Protein AF-A0A7S3HTB4-F1 (afdb_monomer)

Structure (mmCIF, N/CA/C/O backbone):
data_AF-A0A7S3HTB4-F1
#
_entry.id   AF-A0A7S3HTB4-F1
#
loop_
_atom_site.group_PDB
_atom_site.id
_atom_site.type_symbol
_atom_site.label_atom_id
_atom_site.label_alt_id
_atom_site.label_comp_id
_atom_site.label_asym_id
_atom_site.label_entity_id
_atom_site.label_seq_id
_atom_site.pdbx_PDB_ins_code
_atom_site.Cartn_x
_atom_site.Cartn_y
_atom_site.Cartn_z
_atom_site.occupancy
_atom_site.B_iso_or_equiv
_atom_site.auth_seq_id
_atom_site.auth_comp_id
_atom_site.auth_asym_id
_atom_site.auth_atom_id
_atom_site.pdbx_PDB_model_num
ATOM 1 N N . SER A 1 1 ? 9.931 -0.837 -44.751 1.00 44.66 1 SER A N 1
ATOM 2 C CA . SER A 1 1 ? 11.354 -1.135 -44.497 1.00 44.66 1 SER A CA 1
ATOM 3 C C . SER A 1 1 ? 11.955 -0.028 -43.642 1.00 44.66 1 SER A C 1
ATOM 5 O O . SER A 1 1 ? 12.420 0.939 -44.218 1.00 44.66 1 SER A O 1
ATOM 7 N N . SER A 1 2 ? 11.855 -0.078 -42.303 1.00 49.81 2 SER A N 1
ATOM 8 C CA . SER A 1 2 ? 12.574 0.892 -41.438 1.00 49.81 2 SER A CA 1
ATOM 9 C C . SER A 1 2 ? 12.625 0.562 -39.934 1.00 49.81 2 SER A C 1
ATOM 11 O O . SER A 1 2 ? 12.941 1.439 -39.140 1.00 49.81 2 SER A O 1
ATOM 13 N N . VAL A 1 3 ? 12.334 -0.669 -39.496 1.00 54.44 3 VAL A N 1
ATOM 14 C CA . VAL A 1 3 ? 12.231 -0.967 -38.047 1.00 54.44 3 VAL A CA 1
ATOM 15 C C . VAL A 1 3 ? 13.569 -1.258 -37.346 1.00 54.44 3 VAL A C 1
ATOM 17 O O . VAL A 1 3 ? 13.598 -1.389 -36.131 1.00 54.44 3 VAL A O 1
ATOM 20 N N . ASN A 1 4 ? 14.696 -1.288 -38.067 1.00 54.06 4 ASN A N 1
ATOM 21 C CA . ASN A 1 4 ? 16.012 -1.620 -37.492 1.00 54.06 4 ASN A CA 1
ATOM 22 C C . ASN A 1 4 ? 16.823 -0.412 -36.972 1.00 54.06 4 ASN A C 1
ATOM 24 O O . ASN A 1 4 ? 17.968 -0.589 -36.565 1.00 54.06 4 ASN A O 1
ATOM 28 N N . GLY A 1 5 ? 16.276 0.809 -36.989 1.00 59.75 5 GLY A N 1
ATOM 29 C CA . GLY A 1 5 ? 17.052 2.028 -36.706 1.00 59.75 5 GLY A CA 1
ATOM 30 C C . GLY A 1 5 ? 17.396 2.276 -35.232 1.00 59.75 5 GLY A C 1
ATOM 31 O O . GLY A 1 5 ? 18.419 2.891 -34.952 1.00 59.75 5 GLY A O 1
ATOM 32 N N . HIS A 1 6 ? 16.583 1.781 -34.293 1.00 68.38 6 HIS A N 1
ATOM 33 C CA . HIS A 1 6 ? 16.677 2.174 -32.878 1.00 68.38 6 HIS A CA 1
ATOM 34 C C . HIS A 1 6 ? 17.169 1.065 -31.941 1.00 68.38 6 HIS A C 1
ATOM 36 O O . HIS A 1 6 ? 17.326 1.310 -30.754 1.00 68.38 6 HIS A O 1
ATOM 42 N N . ALA A 1 7 ? 17.463 -0.143 -32.436 1.00 74.19 7 ALA A N 1
ATOM 43 C CA . ALA A 1 7 ? 17.817 -1.278 -31.574 1.00 74.19 7 ALA A CA 1
ATOM 44 C C . ALA A 1 7 ? 19.049 -1.023 -30.680 1.00 74.19 7 ALA A C 1
ATOM 46 O O . ALA A 1 7 ? 19.110 -1.565 -29.584 1.00 74.19 7 ALA A O 1
ATOM 47 N N . ASN A 1 8 ? 19.986 -0.173 -31.120 1.00 84.75 8 ASN A N 1
ATOM 48 C CA . ASN A 1 8 ? 21.197 0.203 -30.374 1.00 84.75 8 ASN A CA 1
ATOM 49 C C . ASN A 1 8 ? 21.071 1.535 -29.607 1.00 84.75 8 ASN A C 1
ATOM 51 O O . ASN A 1 8 ? 22.045 1.992 -29.008 1.00 84.75 8 ASN A O 1
ATOM 55 N N . GLU A 1 9 ? 19.909 2.190 -29.647 1.00 92.12 9 GLU A N 1
ATOM 56 C CA . GLU A 1 9 ? 19.671 3.423 -28.896 1.00 92.12 9 GLU A CA 1
ATOM 57 C C . GLU A 1 9 ? 19.689 3.118 -27.395 1.00 92.12 9 GLU A C 1
ATOM 59 O O . GLU A 1 9 ? 18.982 2.223 -26.937 1.00 92.12 9 GLU A O 1
ATOM 64 N N . ARG A 1 10 ? 20.522 3.839 -26.636 1.00 92.56 10 ARG A N 1
ATOM 65 C CA . ARG A 1 10 ? 20.683 3.647 -25.190 1.00 92.56 10 ARG A CA 1
ATOM 66 C C . ARG A 1 10 ? 19.698 4.501 -24.405 1.00 92.56 10 ARG A C 1
ATOM 68 O O . ARG A 1 10 ? 19.656 5.718 -24.564 1.00 92.56 10 ARG A O 1
ATOM 75 N N . LEU A 1 11 ? 18.968 3.852 -23.511 1.00 90.12 11 LEU A N 1
ATOM 76 C CA . LEU A 1 11 ? 18.035 4.474 -22.584 1.00 90.12 11 LEU A CA 1
ATOM 77 C C . LEU A 1 11 ? 18.765 5.016 -21.341 1.00 90.12 11 LEU A C 1
ATOM 79 O O . LEU A 1 11 ? 19.883 4.588 -21.046 1.00 90.12 11 LEU A O 1
ATOM 83 N N . PRO A 1 12 ? 18.127 5.900 -20.550 1.00 91.31 12 PRO A N 1
ATOM 84 C CA . PRO A 1 12 ? 18.703 6.433 -19.310 1.00 91.31 12 PRO A CA 1
ATOM 85 C C . PRO A 1 12 ? 19.091 5.364 -18.278 1.00 91.31 12 PRO A C 1
ATOM 87 O O . PRO A 1 12 ? 19.964 5.597 -17.449 1.00 91.31 12 PRO A O 1
ATOM 90 N N . CYS A 1 13 ? 18.472 4.180 -18.341 1.00 84.38 13 CYS A N 1
ATOM 91 C CA . CYS A 1 13 ? 18.825 3.025 -17.515 1.00 84.38 13 CYS A CA 1
ATOM 92 C C . CYS A 1 13 ? 20.066 2.254 -18.014 1.00 84.38 13 CYS A C 1
ATOM 94 O O . CYS A 1 13 ? 20.439 1.253 -17.412 1.00 84.38 13 CYS A O 1
ATOM 96 N N . GLY A 1 14 ? 20.701 2.693 -19.108 1.00 89.31 14 GLY A N 1
ATOM 97 C CA . GLY A 1 14 ? 21.919 2.107 -19.679 1.00 89.31 14 GLY A CA 1
ATOM 98 C C . GLY A 1 14 ? 21.692 0.955 -20.664 1.00 89.31 14 GLY A C 1
ATOM 99 O O . GLY A 1 14 ? 22.626 0.590 -21.382 1.00 89.31 14 GLY A O 1
ATOM 100 N N . LEU A 1 15 ? 20.468 0.425 -20.736 1.00 90.81 15 LEU A N 1
ATOM 101 C CA . LEU A 1 15 ? 20.066 -0.627 -21.674 1.00 90.81 15 LEU A CA 1
ATOM 102 C C . LEU A 1 15 ? 19.758 -0.058 -23.056 1.00 90.81 15 LEU A C 1
ATOM 104 O O . LEU A 1 15 ? 19.307 1.081 -23.188 1.00 90.81 15 LEU A O 1
ATOM 108 N N . THR A 1 16 ? 19.954 -0.866 -24.087 1.00 95.44 16 THR A N 1
ATOM 109 C CA . THR A 1 16 ? 19.494 -0.545 -25.436 1.00 95.44 16 THR A CA 1
ATOM 110 C C . THR A 1 16 ? 18.006 -0.849 -25.614 1.00 95.44 16 THR A C 1
ATOM 112 O O . THR A 1 16 ? 17.448 -1.720 -24.943 1.00 95.44 16 THR A O 1
ATOM 115 N N . VAL A 1 17 ? 17.345 -0.165 -26.551 1.00 90.69 17 VAL A N 1
ATOM 116 C CA . VAL A 1 17 ? 15.944 -0.459 -26.913 1.00 90.69 17 VAL A CA 1
ATOM 117 C C . VAL A 1 17 ?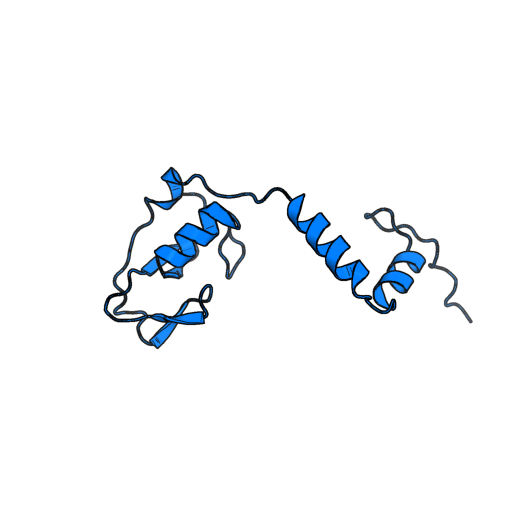 15.780 -1.923 -27.343 1.00 90.69 17 VAL A C 1
ATOM 119 O O . VAL A 1 17 ? 14.790 -2.556 -26.986 1.00 90.69 17 VAL A O 1
ATOM 122 N N . GLY A 1 18 ? 16.766 -2.492 -28.049 1.00 90.44 18 GLY A N 1
ATOM 123 C CA . 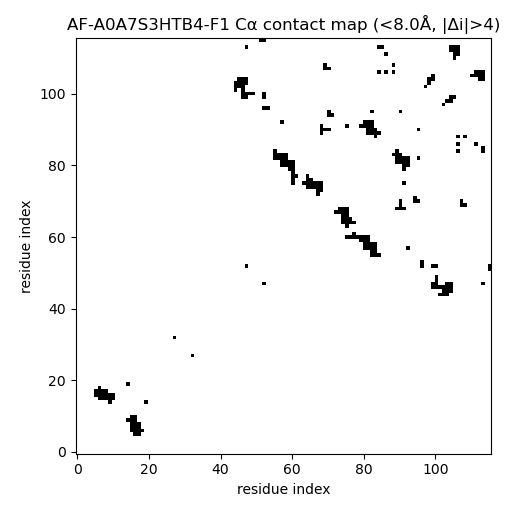GLY A 1 18 ? 16.769 -3.905 -28.430 1.00 90.44 18 GLY A CA 1
ATOM 124 C C . GLY A 1 18 ? 16.808 -4.850 -27.227 1.00 90.44 18 GLY A C 1
ATOM 125 O O . GLY A 1 18 ? 16.021 -5.792 -27.168 1.00 90.44 18 GLY A O 1
ATOM 126 N N . GLU A 1 19 ? 17.661 -4.575 -26.237 1.00 91.81 19 GLU A N 1
ATOM 127 C CA . GLU A 1 19 ? 17.721 -5.355 -24.992 1.00 91.81 19 GLU A CA 1
ATOM 128 C C . GLU A 1 19 ? 16.410 -5.266 -24.202 1.00 91.81 19 GLU A C 1
ATOM 130 O O . GLU A 1 19 ? 15.917 -6.287 -23.727 1.00 91.81 19 GLU A O 1
ATOM 135 N N . VAL A 1 20 ? 15.799 -4.079 -24.114 1.00 89.81 20 VAL A N 1
ATOM 136 C CA . VAL A 1 20 ? 14.491 -3.910 -23.460 1.00 89.81 20 VAL A CA 1
ATOM 137 C C . VAL A 1 20 ? 13.397 -4.689 -24.187 1.00 89.81 20 VAL A C 1
ATOM 139 O O . VAL A 1 20 ? 12.628 -5.392 -23.536 1.00 89.81 20 VAL A O 1
ATOM 142 N N . CYS A 1 21 ? 13.339 -4.630 -25.520 1.00 87.50 21 CYS A N 1
ATOM 143 C CA . CYS A 1 21 ? 12.391 -5.431 -26.294 1.00 87.50 21 CYS A CA 1
ATOM 144 C C . CYS A 1 21 ? 12.569 -6.932 -26.039 1.00 87.50 21 CYS A C 1
ATOM 146 O O . CYS A 1 21 ? 11.583 -7.613 -25.771 1.00 87.50 21 CYS A O 1
ATOM 148 N N . CYS A 1 22 ? 13.808 -7.434 -26.047 1.00 84.75 22 CYS A N 1
ATOM 149 C CA . CYS A 1 22 ? 14.097 -8.835 -25.742 1.00 84.75 22 CYS A CA 1
ATOM 150 C C . CYS A 1 22 ? 13.646 -9.225 -24.329 1.00 84.75 22 CYS A C 1
ATOM 152 O O . CYS A 1 22 ? 13.086 -10.302 -24.156 1.00 84.75 22 CYS A O 1
ATOM 154 N N . LEU A 1 23 ? 13.863 -8.362 -23.330 1.00 84.62 23 LEU A N 1
ATOM 155 C CA . LEU A 1 23 ? 13.431 -8.602 -21.950 1.00 84.62 23 LEU A CA 1
ATOM 156 C C . LEU A 1 23 ? 11.903 -8.654 -21.822 1.00 84.62 23 LEU A C 1
ATOM 158 O O . LEU A 1 23 ? 11.391 -9.514 -21.112 1.00 84.62 23 LEU A O 1
ATOM 162 N N . LEU A 1 24 ? 11.180 -7.773 -22.521 1.00 84.12 24 LEU A N 1
ATOM 163 C CA . LEU A 1 24 ? 9.714 -7.695 -22.479 1.00 84.12 24 LEU A CA 1
ATOM 164 C C . LEU A 1 24 ? 9.020 -8.877 -23.168 1.00 84.12 24 LEU A C 1
ATOM 166 O O . LEU A 1 24 ? 7.894 -9.210 -22.811 1.00 84.12 24 LEU A O 1
ATOM 170 N N . THR A 1 25 ? 9.668 -9.501 -24.154 1.00 85.25 25 THR A N 1
ATOM 171 C CA . THR A 1 25 ? 9.116 -10.650 -24.892 1.00 85.25 25 THR A CA 1
ATOM 172 C C . THR A 1 25 ? 9.709 -11.989 -24.462 1.00 85.25 25 THR A C 1
ATOM 174 O O . THR A 1 25 ? 9.398 -13.012 -25.072 1.00 85.25 25 THR A O 1
ATOM 177 N N . ARG A 1 26 ? 10.599 -12.009 -23.463 1.00 86.38 26 ARG A N 1
ATOM 178 C CA . ARG A 1 26 ? 11.206 -13.249 -22.974 1.00 86.38 26 ARG A CA 1
ATOM 179 C C . ARG A 1 26 ? 10.201 -14.033 -22.136 1.00 86.38 26 ARG A C 1
ATOM 181 O O . ARG A 1 26 ? 9.527 -13.477 -21.275 1.00 86.38 26 ARG A O 1
ATOM 188 N N . GLU A 1 27 ? 10.157 -15.343 -22.345 1.00 86.88 27 GLU A N 1
ATOM 189 C CA . GLU A 1 27 ? 9.417 -16.246 -21.465 1.00 86.88 27 GLU A CA 1
ATOM 190 C C . GLU A 1 27 ? 10.063 -16.265 -20.071 1.00 86.88 27 GLU A C 1
ATOM 192 O O . GLU A 1 27 ? 11.261 -16.533 -19.931 1.00 86.88 27 GLU A O 1
ATOM 197 N N . ILE A 1 28 ? 9.268 -15.957 -19.043 1.00 84.31 28 ILE A N 1
ATOM 198 C CA . ILE A 1 28 ? 9.702 -15.985 -17.643 1.00 84.31 28 ILE A CA 1
ATOM 199 C C . ILE A 1 28 ? 9.829 -17.447 -17.214 1.00 84.31 28 ILE A C 1
ATOM 201 O O . ILE A 1 28 ? 8.848 -18.193 -17.232 1.00 84.31 28 ILE A O 1
ATOM 205 N N . ARG A 1 29 ? 11.032 -17.860 -16.817 1.00 85.88 29 ARG A N 1
ATOM 206 C CA . ARG A 1 29 ? 11.306 -19.198 -16.286 1.00 85.88 29 ARG A CA 1
ATOM 207 C C . ARG A 1 29 ? 11.259 -19.214 -14.752 1.00 85.88 29 ARG A C 1
ATOM 209 O O . ARG A 1 29 ? 11.395 -18.161 -14.133 1.00 85.88 29 ARG A O 1
ATOM 216 N N . PRO A 1 30 ? 11.139 -20.389 -14.107 1.00 82.69 30 PRO A N 1
ATOM 217 C CA . PRO A 1 30 ? 11.198 -20.491 -12.647 1.00 82.69 30 PRO A CA 1
ATOM 218 C C . PRO A 1 30 ? 12.466 -19.880 -12.033 1.00 82.69 30 PRO A C 1
ATOM 220 O O . PRO A 1 30 ? 12.386 -19.232 -10.998 1.00 82.69 30 PRO A O 1
ATOM 223 N N . GLU A 1 31 ? 13.624 -20.000 -12.688 1.00 84.62 31 GLU A N 1
ATOM 224 C CA . GLU A 1 31 ? 14.876 -19.419 -12.182 1.00 84.62 31 GLU A CA 1
ATOM 225 C C . GLU A 1 31 ? 14.864 -17.878 -12.186 1.00 84.62 31 GLU A C 1
ATOM 227 O O . GLU A 1 31 ? 15.571 -17.238 -11.406 1.00 84.62 31 GLU A O 1
ATOM 232 N N . ASP A 1 32 ? 14.039 -17.269 -13.042 1.00 86.00 32 ASP A N 1
ATOM 233 C CA . ASP A 1 32 ? 13.868 -15.818 -13.083 1.00 86.00 32 ASP A CA 1
ATOM 234 C C . ASP A 1 32 ? 13.098 -15.304 -11.860 1.00 86.00 32 ASP A C 1
ATOM 236 O O . ASP A 1 32 ? 13.338 -14.185 -11.414 1.00 86.00 32 ASP A O 1
ATOM 240 N N . TYR A 1 33 ? 12.223 -16.126 -11.270 1.00 84.38 33 TYR A N 1
ATOM 241 C CA . TYR A 1 33 ? 11.532 -15.795 -10.023 1.00 84.38 33 TYR A CA 1
ATOM 242 C C . TYR A 1 33 ? 12.511 -15.696 -8.844 1.00 84.38 33 TYR A C 1
ATOM 244 O O . TYR A 1 33 ? 12.476 -14.715 -8.100 1.00 84.38 33 TYR A O 1
ATOM 252 N N . ASP A 1 34 ? 13.437 -16.652 -8.722 1.00 86.88 34 ASP A N 1
ATOM 253 C CA . ASP A 1 34 ? 14.462 -16.640 -7.669 1.00 86.88 34 ASP A CA 1
ATOM 254 C C . ASP A 1 34 ? 15.378 -15.417 -7.787 1.00 86.88 34 ASP A C 1
ATOM 256 O O . ASP A 1 34 ? 15.753 -14.798 -6.788 1.00 86.88 34 ASP A O 1
ATOM 260 N N . LEU A 1 35 ? 15.731 -15.037 -9.018 1.00 86.38 35 LEU A N 1
ATOM 261 C CA . LEU A 1 35 ? 16.516 -13.834 -9.267 1.00 86.38 35 LEU A CA 1
ATOM 262 C C . LEU A 1 35 ? 15.756 -12.565 -8.856 1.00 86.38 35 LEU A C 1
ATOM 264 O O . LEU A 1 35 ? 16.339 -11.693 -8.212 1.00 86.38 35 LEU A O 1
ATOM 268 N N . LEU A 1 36 ? 14.467 -12.464 -9.195 1.00 83.25 36 LEU A N 1
ATOM 269 C CA . LEU A 1 36 ? 13.626 -11.329 -8.807 1.00 83.25 36 LEU A CA 1
ATOM 270 C C . LEU A 1 36 ? 13.482 -11.216 -7.284 1.00 83.25 36 LEU A C 1
ATOM 272 O O . LEU A 1 36 ? 13.573 -10.111 -6.752 1.00 83.25 36 LEU A O 1
ATOM 276 N N . LEU A 1 37 ? 13.330 -12.339 -6.579 1.00 83.94 37 LEU A N 1
ATOM 277 C CA . LEU A 1 37 ? 13.236 -12.352 -5.118 1.00 83.94 37 LEU A CA 1
ATOM 278 C C . LEU A 1 37 ? 14.521 -11.820 -4.463 1.00 83.94 37 LEU A C 1
ATOM 280 O O . LEU A 1 37 ? 14.465 -10.964 -3.583 1.00 83.94 37 LEU A O 1
ATOM 284 N N . ARG A 1 38 ? 15.687 -12.253 -4.956 1.00 85.00 38 ARG A N 1
ATOM 285 C CA . ARG A 1 38 ? 17.001 -11.786 -4.475 1.00 85.00 38 ARG A CA 1
ATOM 286 C C . ARG A 1 38 ? 17.236 -10.297 -4.720 1.00 85.00 38 ARG A C 1
ATOM 288 O O . ARG A 1 38 ? 17.965 -9.665 -3.961 1.00 85.00 38 ARG A O 1
ATOM 295 N N . LEU A 1 39 ? 16.657 -9.729 -5.780 1.00 83.94 39 LEU A N 1
ATOM 296 C CA . LEU A 1 39 ? 16.740 -8.290 -6.032 1.00 83.94 39 LEU A CA 1
ATOM 297 C C . LEU A 1 39 ? 15.940 -7.500 -4.990 1.00 83.94 39 LEU A C 1
ATOM 299 O O . LEU A 1 39 ? 16.470 -6.523 -4.460 1.00 83.94 39 LEU A O 1
ATOM 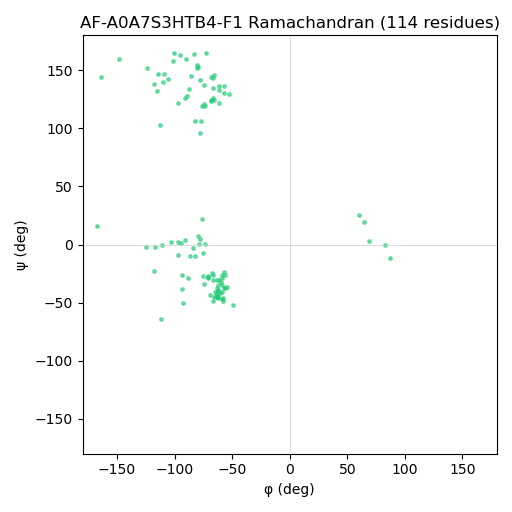303 N N . ASP A 1 40 ? 14.725 -7.941 -4.648 1.00 82.12 40 ASP A N 1
ATOM 304 C CA . ASP A 1 40 ? 13.867 -7.270 -3.656 1.00 82.12 40 ASP A CA 1
ATOM 305 C C . ASP A 1 40 ? 14.501 -7.238 -2.253 1.00 82.12 40 ASP A C 1
ATOM 307 O O . ASP A 1 40 ? 14.409 -6.235 -1.547 1.00 82.12 40 ASP A O 1
ATOM 311 N N . GLU A 1 41 ? 15.246 -8.284 -1.874 1.00 81.88 41 GLU A N 1
ATOM 312 C CA . GLU A 1 41 ? 15.991 -8.338 -0.604 1.00 81.88 41 GLU A CA 1
ATOM 313 C C . GLU A 1 41 ? 17.032 -7.218 -0.460 1.00 81.88 41 GLU A C 1
ATOM 315 O O . GLU A 1 41 ? 17.298 -6.747 0.647 1.00 81.88 41 GLU A O 1
ATOM 320 N N . THR A 1 42 ? 17.630 -6.787 -1.573 1.00 80.31 42 THR A N 1
ATOM 321 C CA . THR A 1 42 ? 18.686 -5.762 -1.573 1.00 80.31 42 THR A CA 1
ATOM 322 C C . THR A 1 42 ? 18.148 -4.335 -1.616 1.00 80.31 42 THR A C 1
ATOM 324 O O . THR A 1 42 ? 18.915 -3.387 -1.428 1.00 80.31 42 THR A O 1
ATOM 327 N N . VAL A 1 43 ? 16.843 -4.156 -1.843 1.00 80.56 43 VAL A N 1
ATOM 328 C CA . VAL A 1 43 ? 16.227 -2.832 -1.872 1.00 80.56 43 VAL A CA 1
ATOM 329 C C . VAL A 1 43 ? 16.074 -2.334 -0.433 1.00 80.56 43 VAL A C 1
ATOM 331 O O . VAL A 1 43 ? 15.360 -2.953 0.361 1.00 80.56 43 VAL A O 1
ATOM 334 N N . PRO A 1 44 ? 16.703 -1.202 -0.058 1.00 78.06 44 PRO A N 1
ATOM 335 C CA . PRO A 1 44 ? 16.491 -0.629 1.260 1.00 78.06 44 PRO A CA 1
ATOM 336 C C . PRO A 1 44 ? 15.013 -0.267 1.402 1.00 78.06 44 PRO A C 1
ATOM 338 O O . PRO A 1 44 ? 14.485 0.518 0.616 1.00 78.06 44 PRO A O 1
ATOM 341 N N . LYS A 1 45 ? 14.346 -0.839 2.406 1.00 80.12 45 LYS A N 1
ATOM 342 C CA . LYS A 1 45 ? 12.955 -0.528 2.747 1.00 80.12 45 LYS A CA 1
ATOM 343 C C . LYS A 1 45 ? 12.964 0.741 3.589 1.00 80.12 45 LYS A C 1
ATOM 345 O O . LYS A 1 45 ? 13.393 0.684 4.740 1.00 80.12 45 LYS A O 1
ATOM 350 N N . PRO A 1 46 ? 12.555 1.903 3.053 1.00 79.81 46 PRO A N 1
ATOM 351 C CA . PRO A 1 46 ? 12.597 3.123 3.828 1.00 79.81 46 PRO A CA 1
ATOM 352 C C . PRO A 1 46 ? 11.397 3.084 4.774 1.00 79.81 46 PRO A C 1
ATOM 354 O O . PRO A 1 46 ? 10.280 3.394 4.362 1.00 79.81 46 PRO A O 1
ATOM 357 N N . THR A 1 47 ? 11.608 2.638 6.006 1.00 87.94 47 THR A N 1
ATOM 358 C CA . THR A 1 47 ? 10.574 2.483 7.034 1.00 87.94 47 THR A CA 1
ATOM 359 C C . THR A 1 47 ? 10.615 3.641 8.028 1.00 87.94 47 THR A C 1
ATOM 361 O O . THR A 1 47 ? 11.610 4.357 8.143 1.00 87.94 47 THR A O 1
ATOM 364 N N . ALA A 1 48 ? 9.500 3.869 8.713 1.00 84.88 48 ALA A N 1
ATOM 365 C CA . ALA A 1 48 ? 9.423 4.803 9.825 1.00 84.88 48 ALA A CA 1
ATOM 366 C C . ALA A 1 48 ? 9.975 4.151 11.103 1.00 84.88 48 ALA A C 1
ATOM 368 O O . ALA A 1 48 ? 9.917 2.928 11.265 1.00 84.88 48 ALA A O 1
ATOM 369 N N . SER A 1 49 ? 10.491 4.964 12.027 1.00 83.75 49 SER A N 1
ATOM 370 C CA . SER A 1 49 ? 10.910 4.462 13.336 1.00 83.75 49 SER A CA 1
ATOM 371 C C . SER A 1 49 ? 9.690 4.027 14.149 1.00 83.75 49 SER A C 1
ATOM 373 O O . SER A 1 49 ? 8.627 4.646 14.069 1.00 83.75 49 SER A O 1
ATOM 375 N N . LYS A 1 50 ? 9.825 2.957 14.940 1.00 81.06 50 LYS A N 1
ATOM 376 C CA . LYS A 1 50 ? 8.706 2.402 15.720 1.00 81.06 50 LYS A CA 1
ATOM 377 C C . LYS A 1 50 ? 8.094 3.447 16.651 1.00 81.06 50 LYS A C 1
ATOM 379 O O . LYS A 1 50 ? 6.877 3.516 16.775 1.00 81.06 50 LYS A O 1
ATOM 384 N N . GLU A 1 51 ? 8.926 4.309 17.229 1.00 83.06 51 GLU A N 1
ATOM 385 C CA . GLU A 1 51 ? 8.494 5.369 18.143 1.00 83.06 51 GLU A CA 1
ATOM 386 C C . GLU A 1 51 ? 7.571 6.377 17.448 1.00 83.06 51 GLU A C 1
ATOM 388 O O . GLU A 1 51 ? 6.600 6.842 18.037 1.00 83.06 51 GLU A O 1
ATOM 393 N N . SER A 1 52 ? 7.847 6.686 16.179 1.00 83.69 52 SER A N 1
ATOM 394 C CA . SER A 1 52 ? 7.072 7.649 15.395 1.00 83.69 52 SER A CA 1
ATOM 395 C C . SER A 1 52 ? 5.687 7.105 15.026 1.00 83.69 52 SER A C 1
ATOM 397 O O . SER A 1 52 ? 4.725 7.858 14.904 1.00 83.69 52 SER A O 1
ATOM 399 N N . VAL A 1 53 ? 5.568 5.784 14.895 1.00 86.00 53 VAL A N 1
ATOM 400 C CA . VAL A 1 53 ? 4.342 5.110 14.456 1.00 86.00 53 VAL A CA 1
ATOM 401 C C . VAL A 1 53 ? 3.404 4.781 15.631 1.00 86.00 53 VAL A C 1
ATOM 403 O O . VAL A 1 53 ? 2.186 4.767 15.458 1.00 86.00 53 VAL A O 1
ATOM 406 N N . GLU A 1 54 ? 3.927 4.569 16.844 1.00 83.75 54 GLU A N 1
ATOM 407 C CA . GLU A 1 54 ? 3.098 4.318 18.038 1.00 83.75 54 GLU A CA 1
ATOM 408 C C . GLU A 1 54 ? 2.250 5.528 18.465 1.00 83.75 54 GLU A C 1
ATOM 410 O O . GLU A 1 54 ? 1.184 5.345 19.047 1.00 83.75 54 GLU A O 1
ATOM 415 N N . GLY A 1 55 ? 2.676 6.752 18.135 1.00 81.19 55 GLY A N 1
ATOM 416 C CA . GLY A 1 55 ? 1.954 7.992 18.452 1.00 81.19 55 GLY A CA 1
ATOM 417 C C . GLY A 1 55 ? 0.787 8.331 17.516 1.00 81.19 55 GLY A C 1
ATOM 418 O O . GLY A 1 55 ? 0.251 9.437 17.594 1.00 81.19 55 GLY A O 1
ATOM 419 N N . LEU A 1 56 ? 0.416 7.431 16.601 1.00 82.81 56 LEU A N 1
ATOM 420 C CA . LEU A 1 56 ? -0.654 7.673 15.635 1.00 82.81 56 LEU A CA 1
ATOM 421 C C . LEU A 1 56 ? -2.026 7.784 16.325 1.00 82.81 56 LEU A C 1
ATOM 423 O O . LEU A 1 56 ? -2.356 6.939 17.158 1.00 82.81 56 LEU A O 1
ATOM 427 N N . PRO A 1 57 ? -2.849 8.788 15.965 1.00 81.06 57 PRO A N 1
ATOM 428 C CA . PRO A 1 57 ? -4.175 8.941 16.541 1.00 81.06 57 PRO A CA 1
ATOM 429 C C . PRO A 1 57 ? -5.084 7.798 16.085 1.00 81.06 57 PRO A C 1
ATOM 431 O O . PRO A 1 57 ? -5.291 7.581 14.887 1.00 81.06 57 PRO A O 1
ATOM 434 N N . GLU A 1 58 ? -5.641 7.088 17.060 1.00 86.31 58 GLU A N 1
ATOM 435 C CA . GLU A 1 58 ? -6.656 6.067 16.832 1.00 86.31 58 GLU A CA 1
ATOM 436 C C . GLU A 1 58 ? -8.045 6.717 16.819 1.00 86.31 58 GLU A C 1
ATOM 438 O O . GLU A 1 58 ? -8.374 7.552 17.663 1.00 86.31 58 GLU A O 1
ATOM 443 N N . VAL A 1 59 ? -8.852 6.351 15.829 1.00 82.31 59 VAL A N 1
ATOM 444 C CA . VAL A 1 59 ? -10.232 6.798 15.650 1.00 82.31 59 VAL A CA 1
ATOM 445 C C . VAL A 1 59 ? -11.175 5.613 15.820 1.00 82.31 59 VAL A C 1
ATOM 447 O O . VAL A 1 59 ? -10.838 4.472 15.489 1.00 82.31 59 VAL A O 1
ATOM 450 N N . SER A 1 60 ? -12.366 5.882 16.354 1.00 76.25 60 SER A N 1
ATOM 451 C CA . SER A 1 60 ? -13.401 4.866 16.518 1.00 76.25 60 SER A CA 1
ATOM 452 C C . SER A 1 60 ? -13.913 4.386 15.158 1.00 76.25 60 SER A C 1
ATOM 454 O O . SER A 1 60 ? -14.058 5.145 14.199 1.00 76.25 60 SER A O 1
ATOM 456 N N . CYS A 1 61 ? -14.206 3.092 15.079 1.00 78.06 61 CYS A N 1
ATOM 457 C CA . CYS A 1 61 ? -14.551 2.406 13.837 1.00 78.06 61 CYS A CA 1
ATOM 458 C C . CYS A 1 61 ? -15.972 2.702 13.317 1.00 78.06 61 CYS A C 1
ATOM 460 O O . CYS A 1 61 ? -16.348 2.278 12.225 1.00 78.06 61 CYS A O 1
ATOM 462 N N . GLU A 1 62 ? -16.787 3.408 14.103 1.00 73.81 62 GLU A N 1
ATOM 463 C CA . GLU A 1 62 ? -18.228 3.576 13.881 1.00 73.81 62 GLU A CA 1
ATOM 464 C C . GLU A 1 62 ? -18.557 4.222 12.530 1.00 73.81 62 GLU A C 1
ATOM 466 O O . GLU A 1 62 ? -19.520 3.829 11.876 1.00 73.81 62 GLU A O 1
ATOM 471 N N . GLU A 1 63 ? -17.711 5.142 12.066 1.00 74.12 63 GLU A N 1
ATOM 472 C CA . GLU A 1 63 ? -17.863 5.829 10.777 1.00 74.12 63 GLU A CA 1
ATOM 473 C C . GLU A 1 63 ? -17.343 5.012 9.578 1.00 74.12 63 GLU A C 1
ATOM 475 O O . GLU A 1 63 ? -17.574 5.371 8.421 1.00 74.12 63 GLU A O 1
ATOM 480 N N . PHE A 1 64 ? -16.642 3.904 9.835 1.00 77.38 64 PHE A N 1
ATOM 481 C CA . PHE A 1 64 ? -15.965 3.089 8.822 1.00 77.38 64 PHE A CA 1
ATOM 482 C C . PHE A 1 64 ? -16.514 1.663 8.717 1.00 77.38 64 PHE A C 1
ATOM 484 O O . PHE A 1 64 ? -16.065 0.919 7.842 1.00 77.38 64 PHE A O 1
ATOM 491 N N . MET A 1 65 ? -17.490 1.283 9.552 1.00 76.06 65 MET A N 1
ATOM 492 C CA . MET A 1 65 ? -18.108 -0.046 9.515 1.00 76.06 65 MET A CA 1
ATOM 493 C C . MET A 1 65 ? -18.615 -0.388 8.109 1.00 76.06 65 MET A C 1
ATOM 495 O O . MET A 1 65 ? -19.328 0.387 7.473 1.00 76.06 65 MET A O 1
ATOM 499 N N . GLY A 1 66 ? -18.237 -1.572 7.625 1.00 73.44 66 GLY A N 1
ATOM 500 C CA . GLY A 1 66 ? -18.584 -2.048 6.283 1.00 73.44 66 GLY A CA 1
ATOM 501 C C . GLY A 1 66 ? -17.680 -1.536 5.154 1.00 73.44 66 GLY A C 1
ATOM 502 O O . GLY A 1 66 ? -17.894 -1.914 4.006 1.00 73.44 66 GLY A O 1
ATOM 503 N N . ARG A 1 67 ? -16.666 -0.710 5.451 1.00 87.44 67 ARG A N 1
ATOM 504 C CA . ARG A 1 67 ? -15.537 -0.459 4.538 1.00 87.44 67 ARG A CA 1
ATOM 505 C C . ARG A 1 67 ? -14.418 -1.465 4.816 1.00 87.44 67 ARG A C 1
ATOM 507 O O . ARG A 1 67 ? -14.337 -2.003 5.918 1.00 87.44 67 ARG A O 1
ATOM 514 N N . ASP A 1 68 ? -13.527 -1.650 3.847 1.00 93.50 68 ASP A N 1
ATOM 515 C CA . ASP A 1 68 ? -12.414 -2.596 3.956 1.00 93.50 68 ASP A CA 1
ATOM 516 C C . ASP A 1 68 ? -11.078 -1.888 4.179 1.00 93.50 68 ASP A C 1
ATOM 518 O O . ASP A 1 68 ? -10.783 -0.845 3.583 1.00 93.50 68 ASP A O 1
ATOM 522 N N . CYS A 1 69 ? -10.230 -2.488 5.010 1.00 95.25 69 CYS A N 1
ATOM 523 C CA . CYS A 1 69 ? -8.837 -2.095 5.110 1.00 95.25 69 CYS A CA 1
ATOM 524 C C . CYS A 1 69 ? -8.078 -2.607 3.883 1.00 95.25 69 CYS A C 1
ATOM 526 O O . CYS A 1 69 ? -7.967 -3.810 3.666 1.00 95.25 69 CYS A O 1
ATOM 528 N N . SER A 1 70 ? -7.466 -1.713 3.105 1.00 94.12 70 SER A N 1
ATOM 529 C CA . SER A 1 70 ? -6.769 -2.105 1.871 1.00 94.12 70 SER A CA 1
ATOM 530 C C . SER A 1 70 ? -5.429 -2.826 2.091 1.00 94.12 70 SER A C 1
ATOM 532 O O . SER A 1 70 ? -4.749 -3.137 1.119 1.00 94.12 70 SER A O 1
ATOM 534 N N . VAL A 1 71 ? -5.017 -3.044 3.346 1.00 95.31 71 VAL A N 1
ATOM 535 C CA . VAL A 1 71 ? -3.796 -3.793 3.691 1.00 95.31 71 VAL A CA 1
ATOM 536 C C . VAL A 1 71 ? -4.118 -5.267 3.929 1.00 95.31 71 VAL A C 1
ATOM 538 O O . VAL A 1 71 ? -3.466 -6.127 3.349 1.00 95.31 71 VAL A O 1
ATOM 541 N N . CYS A 1 72 ? -5.116 -5.568 4.764 1.00 96.00 72 CYS A N 1
ATOM 542 C CA . CYS A 1 72 ? -5.523 -6.947 5.063 1.00 96.00 72 CYS A CA 1
ATOM 543 C C . CYS A 1 72 ? -6.713 -7.437 4.227 1.00 96.00 72 CYS A C 1
ATOM 545 O O . CYS A 1 72 ? -7.010 -8.626 4.257 1.00 96.00 72 CYS A O 1
ATOM 547 N N . LEU A 1 73 ? -7.365 -6.539 3.480 1.00 95.06 73 LEU A N 1
ATOM 548 C CA . LEU A 1 73 ? -8.562 -6.794 2.670 1.00 95.06 73 LEU A CA 1
ATOM 549 C C . LEU A 1 73 ? -9.771 -7.283 3.485 1.00 95.06 73 LEU A C 1
ATOM 551 O O . LEU A 1 73 ? -10.654 -7.945 2.946 1.00 95.06 73 LEU A O 1
ATOM 555 N N . SER A 1 74 ? -9.815 -6.940 4.774 1.00 94.50 74 SER A N 1
ATOM 556 C CA . SER A 1 74 ? -10.914 -7.275 5.682 1.00 94.50 74 SER A CA 1
ATOM 557 C C . SER A 1 74 ? -11.727 -6.040 6.052 1.00 94.50 74 SER A C 1
ATOM 559 O O . SER A 1 74 ? -11.175 -4.946 6.219 1.00 94.50 74 SER A O 1
ATOM 561 N N . SER A 1 75 ? -13.028 -6.245 6.247 1.00 93.19 75 SER A N 1
ATOM 562 C CA . SER A 1 75 ? -13.959 -5.216 6.697 1.00 93.19 75 SER A CA 1
ATOM 563 C C . SER A 1 75 ? -13.663 -4.748 8.118 1.00 93.19 75 SER A C 1
ATOM 565 O O . SER A 1 75 ? -13.309 -5.546 8.985 1.00 93.19 75 SER A O 1
ATOM 567 N N . PHE A 1 76 ? -13.896 -3.467 8.363 1.00 92.25 76 PHE A N 1
ATOM 568 C CA . PHE A 1 76 ? -13.842 -2.842 9.676 1.00 92.25 76 PHE A CA 1
ATOM 569 C C . PHE A 1 76 ? -14.984 -3.313 10.593 1.00 92.25 76 PHE A C 1
ATOM 571 O O . PHE A 1 76 ? -16.165 -3.196 10.249 1.00 92.25 76 PHE A O 1
ATOM 578 N N . GLY A 1 77 ? -14.626 -3.837 11.766 1.00 88.00 77 GLY A N 1
ATOM 579 C CA . GLY A 1 77 ? -15.527 -4.292 12.822 1.00 88.00 77 GLY A CA 1
ATOM 580 C C . GLY A 1 77 ? -15.681 -3.288 13.966 1.00 88.00 77 GLY A C 1
ATOM 581 O O . GLY A 1 77 ? -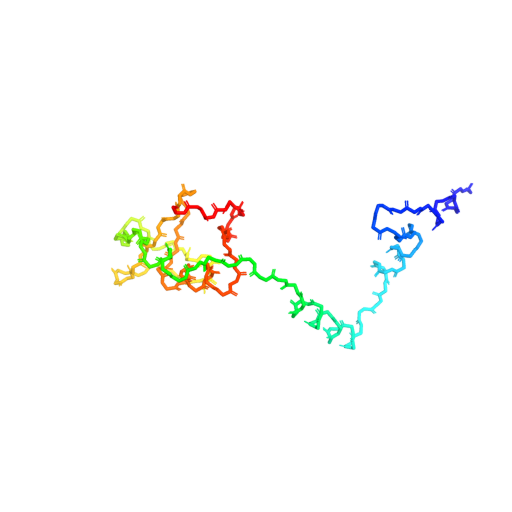14.889 -2.367 14.131 1.00 88.00 77 GLY A O 1
ATOM 582 N N . LYS A 1 78 ? -16.711 -3.478 14.798 1.00 84.25 78 LYS A N 1
ATOM 583 C CA . LYS A 1 78 ? -17.053 -2.557 15.898 1.00 84.25 78 LYS A CA 1
ATOM 584 C C . LYS A 1 78 ? -15.953 -2.414 16.961 1.00 84.25 78 LYS A C 1
ATOM 586 O O . LYS A 1 78 ? -15.809 -1.344 17.537 1.00 84.25 78 LYS A O 1
ATOM 591 N N . GLU A 1 79 ? -15.178 -3.473 17.165 1.00 85.00 79 GLU A N 1
ATOM 592 C CA . GLU A 1 79 ? -14.095 -3.537 18.154 1.00 85.00 79 GLU A CA 1
ATOM 593 C C . GLU A 1 79 ? -12.722 -3.179 17.555 1.00 85.00 79 GLU A C 1
ATOM 595 O O . GLU A 1 79 ? -11.707 -3.247 18.246 1.00 85.00 79 GLU A O 1
ATOM 600 N N . ASP A 1 80 ? -12.664 -2.831 16.265 1.00 88.81 80 ASP A N 1
ATOM 601 C CA . ASP A 1 80 ? -11.403 -2.511 15.607 1.00 88.81 80 ASP A CA 1
ATOM 602 C C . ASP A 1 80 ? -10.929 -1.100 15.960 1.00 88.81 80 ASP A C 1
ATOM 604 O O . ASP A 1 80 ? -11.703 -0.143 15.996 1.00 88.81 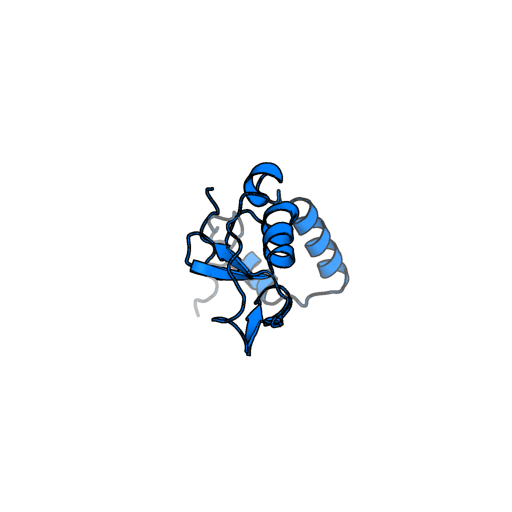80 ASP A O 1
ATOM 608 N N . SER A 1 81 ? -9.616 -0.961 16.136 1.00 90.75 81 SER A N 1
ATOM 609 C CA . SER A 1 81 ? -8.962 0.343 16.187 1.00 90.75 81 SER A CA 1
ATOM 610 C C . SER A 1 81 ? -8.515 0.752 14.785 1.00 90.75 81 SER A C 1
ATOM 612 O O . SER A 1 81 ? -7.812 -0.000 14.095 1.00 90.75 81 SER A O 1
ATOM 614 N N . VAL A 1 82 ? -8.930 1.941 14.354 1.00 92.94 82 VAL A N 1
ATOM 615 C CA . VAL A 1 82 ? -8.627 2.493 13.032 1.00 92.94 82 VAL A CA 1
ATOM 616 C C . VAL A 1 82 ? -7.664 3.656 13.194 1.00 92.94 82 VAL A C 1
ATOM 618 O O . VAL A 1 82 ? -7.799 4.466 14.098 1.00 92.94 82 VAL A O 1
ATOM 621 N N . VAL A 1 83 ? -6.692 3.768 12.298 1.00 92.00 83 VAL A N 1
ATOM 622 C CA . VAL A 1 83 ? -5.778 4.909 12.249 1.00 92.00 83 VAL A CA 1
ATOM 623 C C . VAL A 1 83 ? -5.987 5.657 10.945 1.00 92.00 83 VAL A C 1
ATOM 625 O O . VAL A 1 83 ? -6.001 5.059 9.864 1.00 92.00 83 VAL A O 1
ATOM 628 N N . ALA A 1 84 ? -6.112 6.978 11.056 1.00 90.56 84 ALA A N 1
ATOM 629 C CA . ALA A 1 84 ? -6.118 7.887 9.923 1.00 90.56 84 ALA A CA 1
ATOM 630 C C . ALA A 1 84 ? -4.713 8.471 9.720 1.00 90.56 84 ALA A C 1
ATOM 632 O O . ALA A 1 84 ? -4.155 9.116 10.606 1.00 90.56 84 ALA A O 1
ATOM 633 N N . LEU A 1 85 ? -4.137 8.275 8.534 1.00 91.25 85 LEU A N 1
ATOM 634 C CA . LEU A 1 85 ? -2.894 8.954 8.158 1.00 91.25 85 LEU A CA 1
ATOM 635 C C . LEU A 1 85 ? -3.142 10.448 7.864 1.00 91.25 85 LEU A C 1
ATOM 637 O O . LEU A 1 85 ? -4.276 10.822 7.557 1.00 91.25 85 LEU A O 1
ATOM 641 N N . PRO A 1 86 ? -2.097 11.302 7.806 1.00 89.69 86 PRO A N 1
ATOM 642 C CA . PRO A 1 86 ? -2.239 12.719 7.430 1.00 89.69 86 PRO A CA 1
ATOM 643 C C . PRO A 1 86 ? -2.904 12.942 6.060 1.00 89.69 86 PRO A C 1
ATOM 645 O O . PRO A 1 86 ? -3.566 13.951 5.828 1.00 89.69 86 PRO A O 1
ATOM 648 N N . CYS A 1 87 ? -2.785 11.964 5.156 1.00 92.81 87 CYS A N 1
ATOM 649 C CA . CYS A 1 87 ? -3.466 11.946 3.859 1.00 92.81 87 CYS A CA 1
ATOM 650 C C . CYS A 1 87 ? -4.953 11.534 3.921 1.00 92.81 87 CYS A C 1
ATOM 652 O O . CYS A 1 87 ? -5.585 11.407 2.876 1.00 92.81 87 CYS A O 1
ATOM 654 N N . ARG A 1 88 ? -5.514 11.328 5.122 1.00 90.06 88 ARG A N 1
ATOM 655 C CA . ARG A 1 88 ? -6.902 10.916 5.411 1.00 90.06 88 ARG A CA 1
ATOM 656 C C . ARG A 1 88 ? -7.307 9.521 4.927 1.00 90.06 88 ARG A C 1
ATOM 658 O O . ARG A 1 88 ? -8.494 9.222 4.811 1.00 90.06 88 ARG A O 1
ATOM 665 N N . HIS A 1 89 ? -6.339 8.652 4.658 1.00 92.81 89 HIS A N 1
ATOM 666 C CA . HIS A 1 89 ? -6.603 7.233 4.431 1.00 92.81 89 HIS A CA 1
ATOM 667 C C . HIS A 1 89 ? -6.649 6.463 5.751 1.00 92.81 89 HIS A C 1
ATOM 669 O O . HIS A 1 89 ? -5.889 6.772 6.669 1.00 92.81 89 HIS A O 1
ATOM 675 N N . HIS A 1 90 ? -7.529 5.462 5.808 1.00 93.12 90 HIS A N 1
ATOM 676 C CA . HIS A 1 90 ? -7.891 4.735 7.023 1.00 93.12 90 HIS A CA 1
ATOM 677 C C . HIS A 1 90 ? -7.519 3.262 6.901 1.00 93.12 90 HIS A C 1
ATOM 679 O O . HIS A 1 90 ? -7.737 2.639 5.861 1.00 93.12 90 HIS A O 1
ATOM 685 N N . PHE A 1 91 ? -6.976 2.710 7.978 1.00 94.94 91 PHE A N 1
ATOM 686 C CA . PHE A 1 91 ? -6.507 1.331 8.050 1.00 94.94 91 PHE A CA 1
ATOM 687 C C . PHE A 1 91 ? -6.692 0.809 9.472 1.00 94.94 91 PHE A C 1
ATOM 689 O O . PHE A 1 91 ? -6.737 1.607 10.407 1.00 94.94 91 PHE A O 1
ATOM 696 N N . HIS A 1 92 ? -6.713 -0.512 9.665 1.00 95.25 92 HIS A N 1
ATOM 697 C CA . HIS A 1 92 ? -6.552 -1.061 11.013 1.00 95.25 92 HIS A CA 1
ATOM 698 C C . HIS A 1 92 ? -5.237 -0.562 11.608 1.00 95.25 92 HIS A C 1
ATOM 700 O O . HIS A 1 92 ? -4.209 -0.606 10.924 1.00 95.25 92 HIS A O 1
ATOM 706 N N . SER A 1 93 ? -5.261 -0.150 12.877 1.00 93.94 93 SER A N 1
ATOM 707 C CA . SER A 1 93 ? -4.085 0.326 13.616 1.00 93.94 93 SER A CA 1
ATOM 708 C C . SER A 1 93 ? -2.918 -0.655 13.457 1.00 93.94 93 SER A C 1
ATOM 710 O O . SER A 1 93 ? -1.865 -0.298 12.931 1.00 93.94 93 SER A O 1
ATOM 712 N N . ALA A 1 94 ? -3.148 -1.943 13.728 1.00 93.75 94 ALA A N 1
ATOM 713 C CA . ALA A 1 94 ? -2.138 -2.989 13.556 1.00 93.75 94 ALA A CA 1
ATOM 714 C C . ALA A 1 94 ? -1.599 -3.099 12.115 1.00 93.75 94 ALA A C 1
ATOM 716 O O . ALA A 1 94 ? -0.396 -3.268 11.912 1.00 93.75 94 ALA A O 1
ATOM 717 N N . CYS A 1 95 ? -2.471 -2.979 11.108 1.00 95.94 95 CYS A N 1
ATOM 718 C CA . CYS A 1 95 ? -2.077 -3.108 9.707 1.00 95.94 95 CYS A CA 1
ATOM 719 C C . CYS A 1 95 ? -1.165 -1.962 9.269 1.00 95.94 95 CYS A C 1
ATOM 721 O O . CYS A 1 95 ? -0.114 -2.204 8.673 1.00 95.94 95 CYS A O 1
ATOM 723 N N . ILE A 1 96 ? -1.541 -0.716 9.572 1.00 94.88 96 ILE A N 1
ATOM 724 C CA . ILE A 1 96 ? -0.739 0.431 9.145 1.00 94.88 96 ILE A CA 1
ATOM 725 C C . ILE A 1 96 ? 0.532 0.591 9.972 1.00 94.88 96 ILE A C 1
ATOM 727 O O . ILE A 1 96 ? 1.568 0.938 9.408 1.00 94.88 96 ILE A O 1
ATOM 731 N N . LYS A 1 97 ? 0.497 0.254 11.269 1.00 93.25 97 LYS A N 1
ATOM 732 C CA . LYS A 1 97 ? 1.699 0.226 12.110 1.00 93.25 97 LYS A CA 1
ATOM 733 C C . LYS A 1 97 ? 2.739 -0.742 11.546 1.00 93.25 97 LYS A C 1
ATOM 735 O O . LYS A 1 97 ? 3.902 -0.375 11.365 1.00 93.25 97 LYS A O 1
ATOM 740 N N . LYS A 1 98 ? 2.307 -1.954 11.179 1.00 93.94 98 LYS A N 1
ATOM 741 C CA . LYS A 1 98 ? 3.171 -2.956 10.544 1.00 93.94 98 LYS A CA 1
ATOM 742 C C . LYS A 1 98 ? 3.710 -2.473 9.197 1.00 93.94 98 LYS A C 1
ATOM 744 O O . LYS A 1 98 ? 4.907 -2.550 8.947 1.00 93.94 98 LYS A O 1
ATOM 749 N N . TRP A 1 99 ? 2.851 -1.910 8.350 1.00 94.38 99 TRP A N 1
ATOM 750 C CA . TRP A 1 99 ? 3.267 -1.380 7.051 1.00 94.38 99 TRP A CA 1
ATOM 751 C C . TRP A 1 99 ? 4.344 -0.293 7.172 1.00 94.38 99 TRP A C 1
ATOM 753 O O . TRP A 1 99 ? 5.370 -0.364 6.494 1.00 94.38 99 TRP A O 1
ATOM 763 N N . LEU A 1 100 ? 4.137 0.688 8.056 1.00 93.25 100 LEU A N 1
ATOM 764 C CA . LEU A 1 100 ? 5.062 1.808 8.232 1.00 93.25 100 LEU A CA 1
ATOM 765 C C . LEU A 1 100 ? 6.414 1.374 8.808 1.00 93.25 100 LEU A C 1
ATOM 767 O O . LEU A 1 100 ? 7.431 1.979 8.472 1.00 93.25 100 LEU A O 1
ATOM 771 N N . THR A 1 101 ? 6.443 0.320 9.625 1.00 91.06 101 THR A N 1
ATOM 772 C CA . THR A 1 10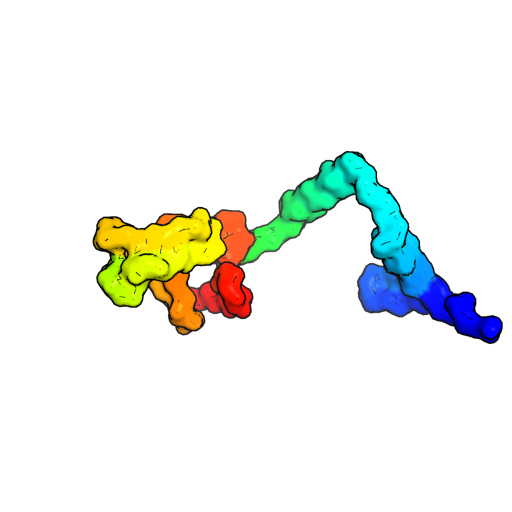1 ? 7.661 -0.158 10.301 1.00 91.06 101 THR A CA 1
ATOM 773 C C . THR A 1 101 ? 8.409 -1.257 9.543 1.00 91.06 101 THR A C 1
ATOM 775 O O . THR A 1 101 ? 9.624 -1.363 9.699 1.00 91.06 101 THR A O 1
ATOM 778 N N . GLU A 1 102 ? 7.730 -2.047 8.703 1.00 90.19 102 GLU A N 1
ATOM 779 C CA . GLU A 1 102 ? 8.319 -3.220 8.030 1.00 90.19 102 GLU A CA 1
ATOM 780 C C . GLU A 1 102 ? 8.337 -3.124 6.497 1.00 90.19 102 GLU A C 1
ATOM 782 O O . GLU A 1 102 ? 9.143 -3.797 5.850 1.00 90.19 102 GLU A O 1
ATOM 787 N N . CYS A 1 103 ? 7.471 -2.303 5.894 1.00 89.00 103 CYS A N 1
ATOM 788 C CA . CYS A 1 103 ? 7.335 -2.216 4.439 1.00 89.00 103 CYS A CA 1
ATOM 789 C C . CYS A 1 103 ? 7.827 -0.872 3.898 1.00 89.00 103 CYS A C 1
ATOM 791 O O . CYS A 1 103 ? 8.775 -0.831 3.113 1.00 89.00 103 CYS A O 1
ATOM 793 N N . ARG A 1 104 ? 7.172 0.235 4.276 1.00 91.12 104 ARG A N 1
ATOM 794 C CA . ARG A 1 104 ? 7.457 1.565 3.718 1.00 91.12 104 ARG A CA 1
ATOM 795 C C . ARG A 1 104 ? 6.873 2.684 4.571 1.00 91.12 104 ARG A C 1
ATOM 797 O O . ARG A 1 104 ? 5.742 2.580 5.018 1.00 91.12 104 ARG A O 1
ATOM 804 N N . HIS A 1 105 ? 7.564 3.816 4.669 1.00 91.75 105 HIS A N 1
ATOM 805 C CA . HIS A 1 105 ? 7.093 5.033 5.344 1.00 91.75 105 HIS A CA 1
ATOM 806 C C . HIS A 1 105 ? 6.050 5.830 4.531 1.00 91.75 105 HIS A C 1
ATOM 808 O O . HIS A 1 105 ? 5.908 7.032 4.715 1.00 91.75 105 HIS A O 1
ATOM 814 N N . THR A 1 106 ? 5.339 5.220 3.584 1.00 93.75 106 THR A N 1
ATOM 815 C CA . THR A 1 106 ? 4.373 5.916 2.714 1.00 93.75 106 THR A CA 1
ATOM 816 C C . THR A 1 106 ? 3.000 5.273 2.807 1.00 93.75 106 THR A C 1
ATOM 818 O O . THR A 1 106 ? 2.899 4.063 3.004 1.00 93.75 106 THR A O 1
ATOM 821 N N . CYS A 1 107 ? 1.938 6.046 2.585 1.00 94.44 107 CYS A N 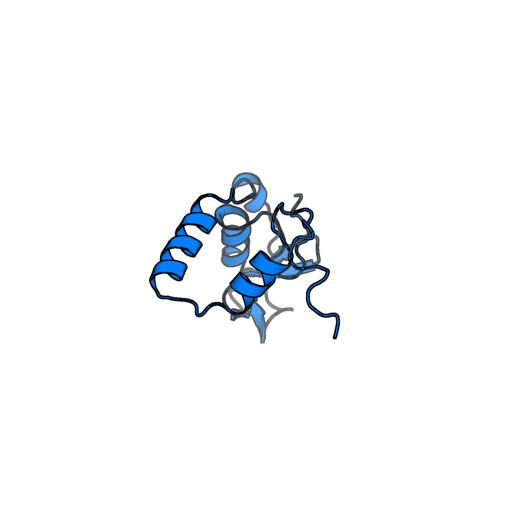1
ATOM 822 C CA . CYS A 1 107 ? 0.574 5.527 2.538 1.00 94.44 107 CYS A CA 1
ATOM 823 C C . CYS A 1 107 ? 0.422 4.415 1.472 1.00 94.44 107 CYS A C 1
ATOM 825 O O . CYS A 1 107 ? 0.782 4.660 0.316 1.00 94.44 107 CYS A O 1
ATOM 827 N N . PRO A 1 108 ? -0.171 3.248 1.806 1.00 94.56 108 PRO A N 1
ATOM 828 C CA . PRO A 1 108 ? -0.432 2.168 0.846 1.00 94.56 108 PRO A CA 1
ATOM 829 C C . PRO A 1 108 ? -1.317 2.564 -0.346 1.00 94.56 108 PRO A C 1
ATOM 831 O O . PRO A 1 108 ? -1.230 1.946 -1.399 1.00 94.56 108 PRO A O 1
ATOM 834 N N . LEU A 1 109 ? -2.179 3.576 -0.181 1.00 93.38 109 LEU A N 1
ATOM 835 C CA . LEU A 1 109 ? -3.171 3.965 -1.190 1.00 93.38 109 LEU A CA 1
ATOM 836 C C . LEU A 1 109 ? -2.689 5.073 -2.129 1.00 93.38 109 LEU A C 1
ATOM 838 O O . LEU A 1 109 ? -3.003 5.046 -3.313 1.00 93.38 109 LEU A O 1
ATOM 842 N N . CYS A 1 110 ? -1.943 6.056 -1.618 1.00 94.75 110 CYS A N 1
ATOM 843 C CA . CYS A 1 110 ? -1.556 7.231 -2.407 1.00 94.75 110 CYS A CA 1
ATOM 844 C C . CYS A 1 110 ? -0.051 7.503 -2.468 1.00 94.75 110 CYS A C 1
ATOM 846 O O . CYS A 1 110 ? 0.357 8.464 -3.113 1.00 94.75 110 CYS A O 1
ATOM 848 N N . GLY A 1 111 ? 0.783 6.716 -1.783 1.00 92.56 111 GLY A N 1
ATOM 849 C CA . GLY A 1 111 ? 2.237 6.898 -1.789 1.00 92.56 111 GLY A CA 1
ATOM 850 C C . GLY A 1 111 ? 2.741 8.156 -1.070 1.00 92.56 111 GLY A C 1
ATOM 851 O O . GLY A 1 111 ? 3.947 8.383 -1.046 1.00 92.56 111 GLY A O 1
ATOM 852 N N . ALA A 1 112 ? 1.862 8.956 -0.454 1.00 93.06 112 ALA A N 1
ATOM 853 C CA . ALA A 1 112 ? 2.264 10.118 0.334 1.00 93.06 112 ALA A CA 1
ATOM 854 C C . ALA A 1 112 ? 3.131 9.690 1.527 1.00 93.06 112 ALA A C 1
ATOM 856 O O . ALA A 1 112 ? 2.773 8.750 2.245 1.00 93.06 112 ALA A O 1
ATOM 857 N N . SER A 1 113 ? 4.254 10.380 1.739 1.00 87.38 113 SER A N 1
ATOM 858 C CA . SER A 1 113 ? 5.144 10.135 2.874 1.00 87.38 113 SER A CA 1
ATOM 859 C C . SER A 1 113 ? 4.430 10.382 4.198 1.00 87.38 113 SER A C 1
ATOM 861 O O . SER A 1 113 ? 3.721 11.370 4.381 1.00 87.38 113 SER A O 1
ATOM 863 N N . PHE A 1 114 ? 4.646 9.465 5.129 1.00 81.12 114 PHE A N 1
ATOM 864 C CA . PHE A 1 114 ? 4.345 9.644 6.532 1.00 81.12 114 PHE A CA 1
ATOM 865 C C . PHE A 1 114 ? 5.434 10.532 7.137 1.00 81.12 114 PHE A C 1
ATOM 867 O O . PHE A 1 114 ? 6.572 10.105 7.312 1.00 81.12 114 PHE A O 1
ATOM 874 N N . SER A 1 115 ? 5.082 11.782 7.413 1.00 70.12 115 SER A N 1
ATOM 875 C CA . SER A 1 115 ? 5.821 12.650 8.324 1.00 70.12 115 SER A CA 1
ATOM 876 C C . SER A 1 115 ? 4.917 12.888 9.529 1.00 70.12 115 SER A C 1
ATOM 878 O O . SER A 1 115 ? 3.924 13.611 9.400 1.00 70.12 115 SER A O 1
ATOM 880 N N . ALA A 1 116 ? 5.197 12.202 10.637 1.00 56.12 116 ALA A N 1
ATOM 881 C CA . ALA A 1 116 ? 4.607 12.538 11.931 1.00 56.12 116 ALA A CA 1
ATOM 882 C C . ALA A 1 116 ? 5.183 13.854 12.457 1.00 56.12 116 ALA A C 1
ATOM 884 O O . ALA A 1 116 ? 6.392 14.092 12.229 1.00 56.12 116 ALA A O 1
#

Solvent-accessible surface area (backbone atoms only — not comparable to full-atom values): 7076 Å² total; per-residue (Å²): 143,75,86,78,79,50,43,79,43,68,44,98,87,70,46,28,48,40,57,50,52,51,62,75,70,49,83,86,48,77,71,54,52,59,53,54,53,59,51,58,72,70,52,83,61,62,44,41,58,67,76,66,52,71,72,58,60,72,42,79,25,81,90,43,56,81,40,63,20,86,82,80,72,44,64,44,45,86,89,44,54,25,28,58,47,98,88,71,50,65,29,42,39,70,55,49,46,48,37,25,52,74,53,29,29,38,43,94,88,75,61,49,71,69,77,128

Foldseek 3Di:
DDPPPQQQPADPVRDGPVVVVCVVPDDDDPVNVVVVVVVVVPDDAAADDLVLLVPFDWDQCPVQAPPAAPQVRDGGDRPFTWGAAPVRDIHGSVRVSCCRHPHHQADPPPRHGGDD

Sequence (116 aa):
SSVNGHANERLPCGLTVGEVCCLLTREIRPEDYDLLLRLDETVPKPTASKESVEGLPEVSCEEFMGRDCSVCLSSFGKEDSVVALPCRHHFHSACIKKWLTECRHTCPLCGASFSA

pLDDT: mean 85.53, std 9.77, range [44.66, 96.0]

Secondary structure (DSSP, 8-state):
--TTSSTTPBPTTS-BHHHHHHHHTSPPPHHHHHHHHHHHHHS---PPPHHHHHTPPEEEGGGTTT-B-TTT--BPPTT-EEEE-TT--EEEHHHHHHIIIII-SB-TTT--B---

Radius of gyration: 21.16 Å; Cα contacts (8 Å, |Δi|>4): 137; chains: 1; bounding box: 40×33×63 Å

Mean predicted aligned error: 9.99 Å

Nearest PDB structures (foldseek):
  7bvw-assembly1_A  TM=9.218E-01  e=2.220E-07  Arabidopsis thaliana
  7bvw-assembly2_B  TM=8.957E-01  e=2.074E-07  Arabidopsis thaliana
  5zc4-assembly2_D  TM=8.961E-01  e=2.725E-07  Homo sapiens
  6w9a-assembly2_D  TM=9.136E-01  e=8.705E-0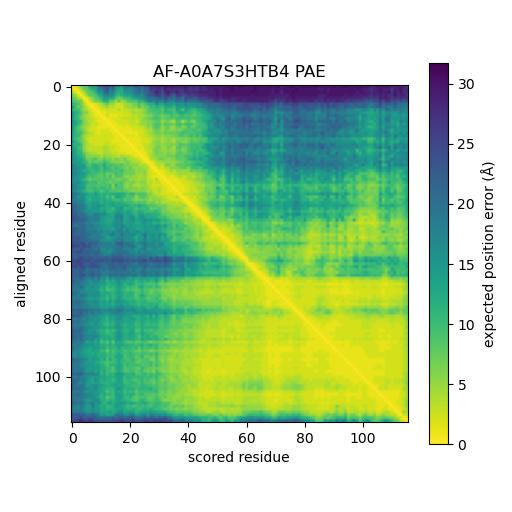7  Homo sapiens
  2l0b-assembly1_A  TM=8.157E-01  e=1.376E-07  Homo sapiens

InterPro domains:
  IPR001841 Zinc finger, RING-type [PF13639] (68-110)
  IPR001841 Zinc finger, RING-type [PS50089] (69-110)
  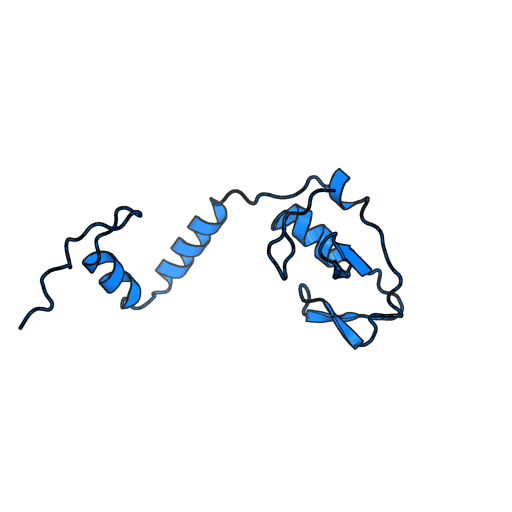IPR001841 Zinc finger, RING-type [SM00184] (69-110)
  IPR011016 Zinc finger, RING-CH-type [SM00744] (68-111)
  IPR013083 Zinc finger, RING/FYVE/PHD-type [G3DSA:3.30.40.10] (37-115)
  IPR051834 RING finger E3 ubiquitin-protein ligase [PTHR45931] (26-113)

Organism: NCBI:txid89044